Protein AF-A0A5E6NFS7-F1 (afdb_monomer_lite)

Secondary structure (DSSP, 8-state):
-----SS--S------STT--EEEE--SSSSSPEEEEEE-TTT--EEEEEE-B-SSSB---EE----

Sequence (67 aa):
MAIYLGGTIIGKTTQRKNGKYSMLIDINGDGLPDRVFDRNPKTDQQGFFVYLNTGDGFDNGKQWQAT

Foldseek 3Di:
DDDDDDDDDDFCQDDDDPPWTWHFPPPVPPPGTKIWGQADPVPRHGAIWIWDDPVVGTHPIDGDDDD

pLDDT: mean 76.04, std 21.1, range [35.75, 95.38]

Radius of gyration: 13.29 Å; chains: 1; bounding box: 25×38×34 Å

Structure (mmCIF, N/CA/C/O backbone):
data_AF-A0A5E6NFS7-F1
#
_entry.id   AF-A0A5E6NFS7-F1
#
loop_
_atom_site.group_PDB
_atom_site.id
_atom_site.type_symbol
_atom_site.label_atom_id
_atom_site.label_alt_id
_atom_site.label_comp_id
_atom_site.label_asym_id
_atom_site.label_entity_id
_atom_site.label_seq_id
_atom_site.pdbx_PDB_ins_code
_atom_site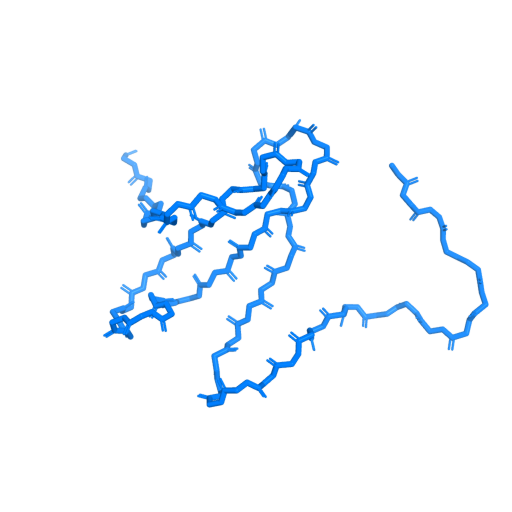.Cartn_x
_atom_site.Cartn_y
_atom_site.Cartn_z
_atom_site.occupancy
_atom_site.B_iso_or_equiv
_atom_site.auth_seq_id
_atom_site.auth_comp_id
_atom_site.auth_asym_id
_atom_site.auth_atom_id
_atom_site.pdbx_PDB_model_num
ATOM 1 N N . MET A 1 1 ? -8.232 -4.549 16.444 1.00 37.78 1 MET A N 1
ATOM 2 C CA . MET A 1 1 ? -7.248 -5.494 17.029 1.00 37.78 1 MET A CA 1
ATOM 3 C C . MET A 1 1 ? -7.755 -6.916 16.819 1.00 37.78 1 MET A C 1
ATOM 5 O O . MET A 1 1 ? -8.671 -7.330 17.513 1.00 37.78 1 MET A O 1
ATOM 9 N N . ALA A 1 2 ? -7.244 -7.637 15.820 1.00 39.06 2 ALA A N 1
ATOM 10 C CA . ALA A 1 2 ? -7.602 -9.041 15.623 1.00 39.06 2 ALA A CA 1
ATOM 11 C C . ALA A 1 2 ? -6.601 -9.920 16.384 1.00 39.06 2 ALA A C 1
ATOM 13 O O . ALA A 1 2 ? -5.438 -10.036 16.003 1.00 39.06 2 ALA A O 1
ATOM 14 N N . ILE A 1 3 ? -7.068 -10.483 17.494 1.00 40.00 3 ILE A N 1
ATOM 15 C CA . ILE A 1 3 ? -6.431 -11.580 18.223 1.00 40.00 3 ILE A CA 1
ATOM 16 C C . ILE A 1 3 ? -6.718 -12.878 17.474 1.00 40.00 3 ILE A C 1
ATOM 18 O O . ILE A 1 3 ? -7.849 -13.140 17.073 1.00 40.00 3 ILE A O 1
ATOM 22 N N . TYR A 1 4 ? -5.692 -13.691 17.285 1.00 37.31 4 TYR A N 1
ATOM 23 C CA . TYR A 1 4 ? -5.789 -14.965 16.593 1.00 37.31 4 TYR A CA 1
ATOM 24 C C . TYR A 1 4 ? -5.377 -16.087 17.552 1.00 37.31 4 TYR A C 1
ATOM 26 O O . TYR A 1 4 ? -4.345 -15.995 18.216 1.00 37.31 4 TYR A O 1
ATOM 34 N N . LEU A 1 5 ? -6.152 -17.168 17.576 1.00 38.16 5 LEU A N 1
ATOM 35 C CA . LEU A 1 5 ? -5.811 -18.417 18.250 1.00 38.16 5 LEU A CA 1
ATOM 36 C C . LEU A 1 5 ? -6.094 -19.576 17.299 1.00 38.16 5 LEU A C 1
ATOM 38 O O . LEU A 1 5 ? -7.145 -19.621 16.666 1.00 38.16 5 LEU A O 1
ATOM 42 N N . GLY A 1 6 ? -5.154 -20.518 17.237 1.00 35.75 6 GLY A N 1
ATOM 43 C CA . GLY A 1 6 ? -5.328 -21.790 16.541 1.00 35.75 6 GLY A CA 1
ATOM 44 C C . GLY A 1 6 ? -4.752 -21.825 15.126 1.00 35.75 6 GLY A C 1
ATOM 45 O O . GLY A 1 6 ? -5.488 -21.820 14.149 1.00 35.75 6 GLY A O 1
ATOM 46 N N . GLY A 1 7 ? -3.424 -21.957 15.027 1.00 40.03 7 GLY A N 1
ATOM 47 C CA . GLY A 1 7 ? -2.849 -22.864 14.026 1.00 40.03 7 GLY A CA 1
ATOM 48 C C . GLY A 1 7 ? -2.003 -22.306 12.880 1.00 40.03 7 GLY A C 1
ATOM 49 O O . GLY A 1 7 ? -1.469 -23.136 12.158 1.00 40.03 7 GLY A O 1
ATOM 50 N N . THR A 1 8 ? -1.847 -20.985 12.704 1.00 37.09 8 THR A N 1
ATOM 51 C CA . THR A 1 8 ? -0.723 -20.285 12.015 1.00 37.09 8 THR A CA 1
ATOM 52 C C . THR A 1 8 ? -1.150 -18.846 11.716 1.00 37.09 8 THR A C 1
ATOM 54 O O . THR A 1 8 ? -2.069 -18.612 10.936 1.00 37.09 8 THR A O 1
ATOM 57 N N . ILE A 1 9 ? -0.456 -17.874 12.308 1.00 52.03 9 ILE A N 1
ATOM 58 C CA . ILE A 1 9 ? -0.577 -16.449 11.984 1.00 52.03 9 ILE A CA 1
ATOM 59 C C . ILE A 1 9 ? 0.824 -16.004 11.624 1.00 52.03 9 ILE A C 1
ATOM 61 O O . ILE A 1 9 ? 1.652 -15.758 12.492 1.00 52.03 9 ILE A O 1
ATOM 65 N N . ILE A 1 10 ? 1.122 -15.947 10.342 1.00 50.00 10 ILE A N 1
ATOM 66 C CA . ILE A 1 10 ? 2.317 -15.262 9.869 1.00 50.00 10 ILE A CA 1
ATOM 67 C C . ILE A 1 10 ? 1.974 -14.778 8.480 1.00 50.00 10 ILE A C 1
ATOM 69 O O . ILE A 1 10 ? 1.796 -15.591 7.582 1.00 50.00 10 ILE A O 1
ATOM 73 N N . GLY A 1 11 ? 1.777 -13.460 8.373 1.00 47.78 11 GLY A N 1
ATOM 74 C CA . GLY A 1 11 ? 1.683 -12.694 7.134 1.00 47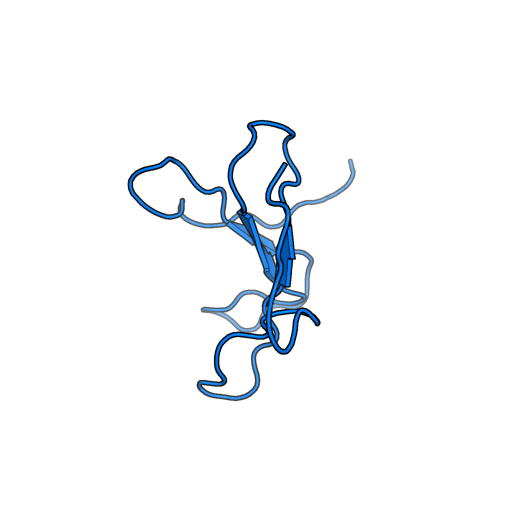.78 11 GLY A CA 1
ATOM 75 C C . GLY A 1 11 ? 0.936 -13.403 6.016 1.00 47.78 11 GLY A C 1
ATOM 76 O O . GLY A 1 11 ? 1.531 -14.134 5.231 1.00 47.78 11 GLY A O 1
ATOM 77 N N . LYS A 1 12 ? -0.367 -13.151 5.891 1.00 46.84 12 LYS A N 1
ATOM 78 C CA . LYS A 1 12 ? -1.140 -13.621 4.742 1.00 46.84 12 LYS A CA 1
ATOM 79 C C . LYS A 1 12 ? -0.663 -12.883 3.477 1.00 46.84 12 LYS A C 1
ATOM 81 O O . LYS A 1 12 ? -1.339 -11.982 2.990 1.00 46.84 12 LYS A O 1
ATOM 86 N N . THR A 1 13 ? 0.491 -13.259 2.919 1.00 55.69 13 THR A N 1
ATOM 87 C CA . THR A 1 13 ? 0.898 -12.931 1.549 1.00 55.69 13 THR A CA 1
ATOM 88 C C . THR A 1 13 ? -0.073 -13.661 0.627 1.00 55.69 13 THR A C 1
ATOM 90 O O . THR A 1 13 ? 0.165 -14.783 0.180 1.00 55.69 13 THR A O 1
ATOM 93 N N . THR A 1 14 ? -1.249 -13.071 0.418 1.00 54.53 14 THR A N 1
ATOM 94 C CA . THR A 1 14 ? -2.328 -13.724 -0.322 1.00 54.53 14 THR A CA 1
ATOM 95 C C . THR A 1 14 ? -2.155 -13.461 -1.809 1.00 54.53 14 THR A C 1
ATOM 97 O O . THR A 1 14 ? -2.631 -12.475 -2.350 1.00 54.53 14 THR A O 1
ATOM 100 N N . GLN A 1 15 ? -1.495 -14.441 -2.420 1.00 48.91 15 GLN A N 1
ATOM 101 C CA . GLN A 1 15 ? -1.641 -14.929 -3.789 1.00 48.91 15 GLN A CA 1
ATOM 102 C C . GLN A 1 15 ? -1.088 -14.104 -4.958 1.00 48.91 15 GLN A C 1
ATOM 104 O O . GLN A 1 15 ? -1.723 -13.257 -5.577 1.00 48.91 15 GLN A O 1
ATOM 109 N N . ARG A 1 16 ? 0.094 -14.586 -5.350 1.00 58.34 16 ARG A N 1
ATOM 110 C CA . ARG A 1 16 ? 0.644 -14.679 -6.701 1.00 58.34 16 ARG A CA 1
ATOM 111 C C . ARG A 1 16 ? -0.432 -14.857 -7.789 1.00 58.34 16 ARG A C 1
ATOM 113 O O . ARG A 1 16 ? -0.889 -15.965 -8.050 1.00 58.34 16 ARG A O 1
ATOM 120 N N . LYS A 1 17 ? -0.686 -13.789 -8.540 1.00 45.38 17 LYS A N 1
ATOM 121 C CA . LYS A 1 17 ? -0.737 -13.859 -10.007 1.00 45.38 17 LYS A CA 1
ATOM 122 C C . 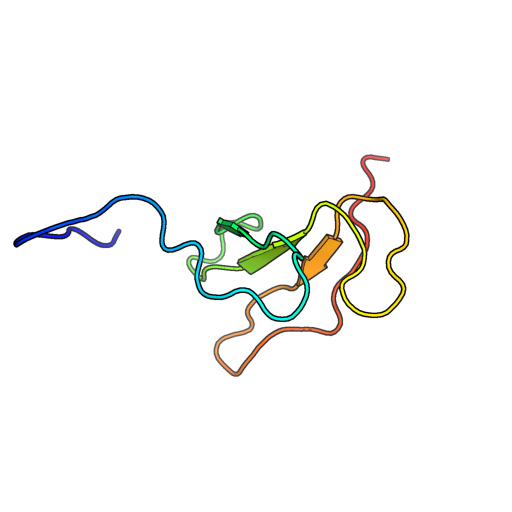LYS A 1 17 ? 0.442 -13.021 -10.515 1.00 45.38 17 LYS A C 1
ATOM 124 O O . LYS A 1 17 ? 0.496 -11.825 -10.261 1.00 45.38 17 LYS A O 1
ATOM 129 N N . ASN A 1 18 ? 1.419 -13.662 -11.155 1.00 50.09 18 ASN A N 1
ATOM 130 C CA . ASN A 1 18 ? 2.582 -13.033 -11.810 1.00 50.09 18 ASN A CA 1
ATOM 131 C C . ASN A 1 18 ? 3.643 -12.342 -10.920 1.00 50.09 18 ASN A C 1
ATOM 133 O O . ASN A 1 18 ? 4.302 -11.417 -11.377 1.00 50.09 18 ASN A O 1
ATOM 137 N N . GLY A 1 19 ? 3.866 -12.786 -9.677 1.00 50.06 19 GLY A N 1
ATOM 138 C CA . GLY A 1 19 ? 5.041 -12.345 -8.897 1.00 50.06 19 GLY A CA 1
ATOM 139 C C . GLY A 1 19 ? 4.974 -10.922 -8.327 1.00 50.06 19 GLY A C 1
ATOM 140 O O . GLY A 1 19 ? 5.988 -10.408 -7.867 1.00 50.06 19 GLY A O 1
ATOM 141 N N . LYS A 1 20 ? 3.793 -10.295 -8.316 1.00 57.38 20 LYS A N 1
ATOM 142 C CA . LYS A 1 20 ? 3.591 -8.998 -7.661 1.00 57.38 20 LYS A CA 1
ATOM 143 C C . LYS A 1 20 ? 3.394 -9.213 -6.162 1.00 57.38 20 LYS A C 1
ATOM 145 O O . LYS A 1 20 ? 2.454 -9.896 -5.754 1.00 57.38 20 LYS A O 1
ATOM 150 N N . TYR A 1 21 ? 4.305 -8.682 -5.353 1.00 64.12 21 TYR A N 1
ATOM 151 C CA . TYR A 1 21 ? 4.187 -8.712 -3.900 1.00 64.12 21 TYR A CA 1
ATOM 152 C C . TYR A 1 21 ? 3.227 -7.606 -3.465 1.00 64.12 21 TYR A C 1
ATOM 154 O O . TYR A 1 21 ? 3.418 -6.442 -3.807 1.00 64.12 21 TYR A O 1
ATOM 162 N N . SER A 1 22 ? 2.188 -7.975 -2.721 1.00 75.94 22 SER A N 1
ATOM 163 C CA . SER A 1 22 ? 1.313 -7.020 -2.047 1.00 75.94 22 SER A CA 1
ATOM 164 C C . SER A 1 22 ? 1.307 -7.299 -0.554 1.00 75.94 22 SER A C 1
ATOM 166 O O . SER A 1 22 ? 1.156 -8.456 -0.146 1.00 75.94 22 SER A O 1
ATOM 168 N N . MET A 1 23 ? 1.430 -6.249 0.248 1.00 86.00 23 MET A N 1
ATOM 169 C CA . MET A 1 23 ? 1.220 -6.301 1.694 1.00 86.00 23 MET A CA 1
ATOM 170 C C . MET A 1 23 ? -0.149 -5.715 2.041 1.00 86.00 23 MET A C 1
ATOM 172 O O . MET A 1 23 ? -0.672 -4.883 1.300 1.00 86.00 23 MET A O 1
ATOM 176 N N . LEU A 1 24 ? -0.724 -6.175 3.154 1.00 89.81 24 LEU A N 1
ATOM 177 C CA . LEU A 1 24 ? -1.928 -5.595 3.743 1.00 89.81 24 LEU A CA 1
ATOM 178 C C . LEU A 1 24 ? -1.556 -4.909 5.056 1.00 89.81 24 LEU A C 1
ATOM 180 O O . LEU A 1 24 ? -1.112 -5.593 5.979 1.00 89.81 24 LEU A O 1
ATOM 184 N N . ILE A 1 25 ? -1.685 -3.584 5.110 1.00 89.69 25 ILE A N 1
ATOM 185 C CA . ILE A 1 25 ? -1.288 -2.731 6.241 1.00 89.69 25 ILE A CA 1
ATOM 186 C C . ILE A 1 25 ? -2.300 -1.585 6.329 1.00 89.69 25 ILE A C 1
ATOM 188 O O . ILE A 1 25 ? -2.591 -0.985 5.305 1.00 89.69 25 ILE A O 1
ATOM 192 N N . ASP A 1 26 ? -2.819 -1.286 7.519 1.00 93.12 26 ASP A N 1
ATOM 193 C CA . ASP A 1 26 ? -3.571 -0.048 7.782 1.00 93.12 26 ASP A CA 1
ATOM 194 C C . ASP A 1 26 ? -2.567 1.110 7.845 1.00 93.12 26 ASP A C 1
ATOM 196 O O . ASP A 1 26 ? -1.798 1.221 8.804 1.00 93.12 26 ASP A O 1
ATOM 200 N N . ILE A 1 27 ? -2.482 1.891 6.769 1.00 90.88 27 ILE A N 1
ATOM 201 C CA . ILE A 1 27 ? -1.435 2.909 6.603 1.00 90.88 27 ILE A CA 1
ATOM 202 C C . ILE A 1 27 ? -1.966 4.333 6.796 1.00 90.88 27 ILE A C 1
ATOM 204 O O . ILE A 1 27 ? -1.177 5.258 6.996 1.00 90.88 27 ILE A O 1
ATOM 208 N N . ASN A 1 28 ? -3.288 4.520 6.758 1.00 91.62 28 ASN A N 1
ATOM 209 C CA . ASN A 1 28 ? -3.941 5.803 7.023 1.00 91.62 28 ASN A CA 1
ATOM 210 C C . ASN A 1 28 ? -4.541 5.900 8.446 1.00 91.62 28 ASN A C 1
ATOM 212 O O . ASN A 1 28 ? -4.906 7.002 8.857 1.00 91.62 28 ASN A O 1
ATOM 216 N N . GLY A 1 29 ? -4.597 4.799 9.202 1.00 94.56 29 GLY A N 1
ATOM 217 C CA . GLY A 1 29 ? -5.076 4.747 10.583 1.00 94.56 29 GLY A CA 1
ATOM 218 C C . GLY A 1 29 ? -6.598 4.698 10.725 1.00 94.56 29 GLY A C 1
ATOM 219 O O . GLY A 1 29 ? -7.109 5.107 11.770 1.00 94.56 29 GLY A O 1
ATOM 220 N N . ASP A 1 30 ? -7.330 4.250 9.703 1.00 94.81 30 ASP A N 1
ATOM 221 C CA . ASP A 1 30 ? -8.799 4.191 9.721 1.00 94.81 30 ASP A CA 1
ATOM 222 C C . ASP A 1 30 ? -9.368 2.872 10.280 1.00 94.81 30 ASP A C 1
ATOM 224 O O . ASP A 1 30 ? -10.579 2.743 10.488 1.00 94.81 30 ASP A O 1
ATOM 228 N N . GLY A 1 31 ? -8.498 1.907 10.592 1.00 95.00 31 GLY A N 1
ATOM 229 C CA . GLY A 1 31 ? -8.869 0.603 11.129 1.00 95.00 31 GLY A CA 1
ATOM 230 C C . GLY A 1 31 ? -9.196 -0.452 10.070 1.00 95.00 31 GLY A C 1
ATOM 231 O O . GLY A 1 31 ? -9.559 -1.576 10.443 1.00 95.00 31 GLY A O 1
ATOM 232 N N . LEU A 1 32 ? -9.054 -0.139 8.778 1.00 94.75 32 LEU A N 1
ATOM 233 C CA . LEU A 1 32 ? -9.202 -1.067 7.660 1.00 94.75 32 LEU A CA 1
ATOM 234 C C . LEU A 1 32 ? -7.830 -1.420 7.050 1.00 94.75 32 LEU A C 1
ATOM 236 O O . LEU A 1 32 ? -6.927 -0.597 6.982 1.00 94.75 32 LEU A O 1
ATOM 240 N N . PRO A 1 33 ? -7.617 -2.671 6.597 1.00 93.06 33 PRO A N 1
ATOM 241 C CA . PRO A 1 33 ? -6.356 -3.051 5.965 1.00 93.06 33 PRO A CA 1
ATOM 242 C C . PRO A 1 33 ? -6.277 -2.550 4.514 1.00 93.06 33 PRO A C 1
ATOM 244 O O . PRO A 1 33 ? -7.048 -3.015 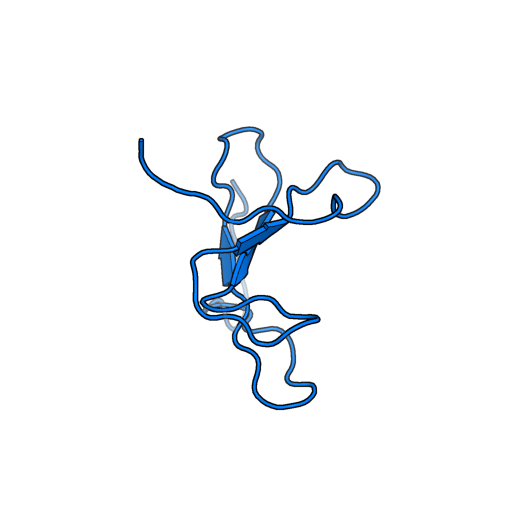3.665 1.00 93.06 33 PRO A O 1
ATOM 247 N N . ASP A 1 34 ? -5.291 -1.702 4.212 1.00 93.50 34 ASP A N 1
ATOM 248 C CA . ASP A 1 34 ? -4.995 -1.194 2.865 1.00 93.50 34 ASP A CA 1
ATOM 249 C C . ASP A 1 34 ? -4.036 -2.109 2.100 1.00 93.50 34 ASP A C 1
ATOM 251 O O . ASP A 1 34 ? -3.262 -2.863 2.693 1.00 93.50 34 ASP A O 1
ATOM 255 N N . ARG A 1 35 ? -4.041 -2.041 0.763 1.00 92.81 35 ARG A N 1
ATOM 256 C CA . ARG A 1 35 ? -3.078 -2.776 -0.078 1.00 92.81 35 ARG A CA 1
ATOM 257 C C . ARG A 1 35 ? -1.892 -1.900 -0.441 1.00 92.81 35 ARG A C 1
ATOM 259 O O . ARG A 1 35 ? -2.059 -0.814 -0.988 1.00 92.81 35 ARG A O 1
ATOM 266 N N . VAL A 1 36 ? -0.698 -2.445 -0.252 1.00 90.62 36 VAL A N 1
ATOM 267 C CA . VAL A 1 36 ? 0.572 -1.767 -0.515 1.00 90.62 36 VAL A CA 1
ATOM 268 C C . VAL A 1 36 ? 1.416 -2.575 -1.499 1.00 90.62 36 VAL A C 1
ATOM 270 O O . VAL A 1 36 ? 1.523 -3.796 -1.361 1.00 90.62 36 VAL A O 1
ATOM 273 N N . PHE A 1 37 ? 2.029 -1.895 -2.469 1.00 89.88 37 PHE A N 1
ATOM 274 C CA . PHE A 1 37 ? 2.889 -2.480 -3.501 1.00 89.88 37 PHE A CA 1
ATOM 275 C C . PHE A 1 37 ? 4.204 -1.698 -3.658 1.00 89.88 37 PHE A C 1
ATOM 277 O O . PHE A 1 37 ? 4.227 -0.476 -3.519 1.00 89.88 37 PHE A O 1
ATOM 284 N N . ASP A 1 38 ? 5.281 -2.403 -4.021 1.00 89.00 38 ASP A N 1
ATOM 285 C CA . ASP A 1 38 ? 6.599 -1.846 -4.392 1.00 89.00 38 ASP A CA 1
ATOM 286 C C . ASP A 1 38 ? 6.668 -1.351 -5.853 1.00 89.00 38 ASP A C 1
ATOM 288 O O . ASP A 1 38 ? 7.673 -0.788 -6.302 1.00 89.00 38 ASP A O 1
ATOM 292 N N . ARG A 1 39 ? 5.594 -1.588 -6.611 1.00 88.31 39 ARG A N 1
ATOM 293 C CA . ARG A 1 39 ? 5.388 -1.152 -7.991 1.00 88.31 39 ARG A CA 1
ATOM 294 C C . ARG A 1 39 ? 3.905 -1.085 -8.320 1.00 88.31 39 ARG A C 1
ATOM 296 O O . ARG A 1 39 ? 3.085 -1.756 -7.696 1.00 88.31 39 ARG A O 1
ATOM 303 N N . ASN A 1 40 ? 3.547 -0.348 -9.361 1.00 88.62 40 A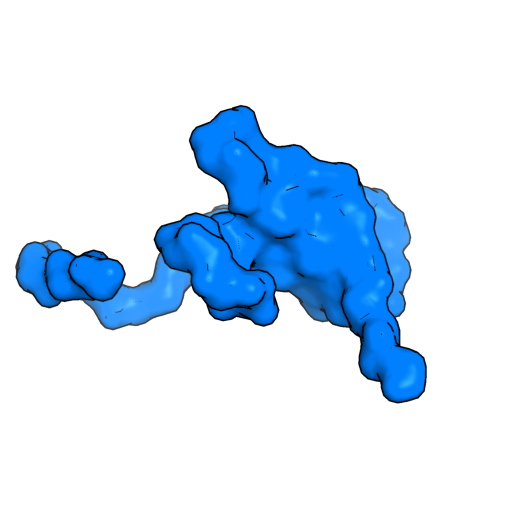SN A N 1
ATOM 304 C CA . ASN A 1 40 ? 2.173 -0.273 -9.823 1.00 88.62 40 ASN A CA 1
ATOM 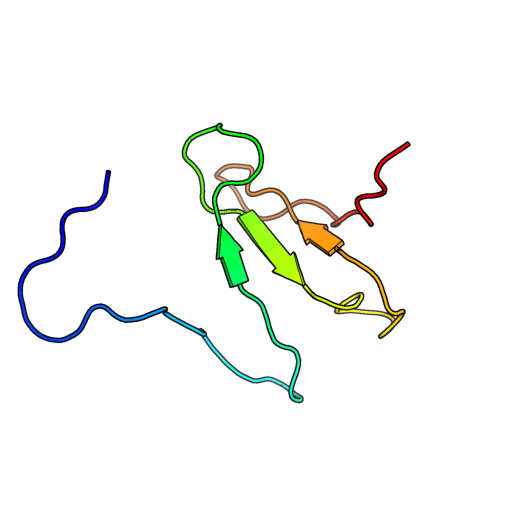305 C C . ASN A 1 40 ? 1.706 -1.659 -10.319 1.00 88.62 40 ASN A C 1
ATOM 307 O O . ASN A 1 40 ? 2.293 -2.217 -11.252 1.00 88.62 40 ASN A O 1
ATOM 311 N N . PRO A 1 41 ? 0.624 -2.234 -9.771 1.00 82.25 41 PRO A N 1
ATOM 312 C CA . PRO A 1 41 ? 0.177 -3.563 -10.167 1.00 82.25 41 PRO A CA 1
ATOM 313 C C . PRO A 1 41 ? -0.365 -3.623 -11.603 1.00 82.25 41 PRO A C 1
ATOM 315 O O . PRO A 1 41 ? -0.386 -4.711 -12.180 1.00 82.25 41 PRO A O 1
ATOM 318 N N . LYS A 1 42 ? -0.741 -2.490 -12.210 1.00 86.31 42 LYS A N 1
ATOM 319 C CA . LYS A 1 42 ? -1.219 -2.403 -13.600 1.00 86.31 42 LYS A CA 1
ATOM 320 C C . LYS A 1 42 ? -0.089 -2.110 -14.590 1.00 86.31 42 LYS A C 1
ATOM 322 O O . LYS A 1 42 ? -0.016 -2.772 -15.617 1.00 86.31 42 LYS A O 1
ATOM 327 N N . THR A 1 43 ? 0.789 -1.155 -14.281 1.00 89.38 43 THR A N 1
ATOM 328 C CA . THR A 1 43 ? 1.817 -0.664 -15.226 1.00 89.38 43 THR A CA 1
ATOM 329 C C . THR A 1 43 ? 3.229 -1.185 -14.959 1.00 89.38 43 THR A C 1
ATOM 331 O O . THR A 1 43 ? 4.115 -0.966 -15.773 1.00 89.38 43 THR A O 1
ATOM 334 N N . ASP A 1 44 ? 3.456 -1.859 -13.827 1.00 86.12 44 ASP A N 1
ATOM 335 C CA . ASP A 1 44 ? 4.779 -2.280 -13.331 1.00 86.12 44 ASP A CA 1
ATOM 336 C C . ASP A 1 44 ? 5.780 -1.141 -13.071 1.00 86.12 44 ASP A C 1
ATOM 338 O O . ASP A 1 44 ? 6.951 -1.386 -12.792 1.00 86.12 44 ASP A O 1
ATOM 342 N N . GLN A 1 45 ? 5.315 0.111 -13.090 1.00 89.25 45 GLN A N 1
ATOM 343 C CA . GLN A 1 45 ? 6.115 1.270 -12.705 1.00 89.25 45 GLN A CA 1
ATOM 344 C C . GLN A 1 45 ? 6.608 1.118 -11.262 1.00 89.25 45 GLN A C 1
ATOM 346 O O . GLN A 1 45 ? 5.798 0.940 -10.354 1.00 89.25 45 GLN A O 1
ATOM 351 N N . GLN A 1 46 ? 7.918 1.231 -11.039 1.00 88.94 46 GLN A N 1
ATOM 352 C CA . GLN A 1 46 ? 8.492 1.203 -9.693 1.00 88.94 46 GLN A CA 1
ATOM 353 C C . GLN A 1 46 ? 7.984 2.372 -8.845 1.00 88.94 46 GLN A C 1
ATOM 355 O O . GLN A 1 46 ? 7.856 3.501 -9.326 1.00 88.94 46 GLN A O 1
ATOM 360 N N . GLY A 1 47 ? 7.717 2.101 -7.572 1.00 88.56 47 GLY A N 1
ATOM 361 C CA . GLY A 1 47 ? 7.284 3.114 -6.620 1.00 88.56 47 GLY A CA 1
ATOM 362 C C . GLY A 1 47 ? 6.416 2.524 -5.523 1.00 88.56 47 GLY A C 1
ATOM 363 O O . GLY A 1 47 ? 5.910 1.415 -5.638 1.00 88.56 47 GLY A O 1
ATOM 364 N N . PHE A 1 48 ? 6.219 3.283 -4.455 1.00 90.00 48 PHE A N 1
ATOM 365 C CA . PHE A 1 48 ? 5.354 2.865 -3.364 1.00 90.00 48 PHE A CA 1
ATOM 366 C C . PHE A 1 48 ? 3.896 3.194 -3.701 1.00 90.00 48 PHE A C 1
ATOM 368 O O . PHE A 1 48 ? 3.515 4.365 -3.722 1.00 90.00 48 PHE A O 1
ATOM 375 N N . PHE A 1 49 ? 3.091 2.178 -4.016 1.00 92.44 49 PHE A N 1
ATOM 376 C CA . PHE A 1 49 ? 1.678 2.345 -4.367 1.00 92.44 49 PHE A CA 1
ATOM 377 C C . PHE A 1 49 ? 0.781 1.851 -3.245 1.00 92.44 49 PHE A C 1
ATOM 379 O O . PHE A 1 49 ? 0.949 0.734 -2.758 1.00 92.44 49 PHE A O 1
ATOM 386 N N . VAL A 1 50 ? -0.210 2.665 -2.892 1.00 92.62 50 VAL A N 1
ATOM 387 C CA . VAL A 1 50 ? -1.198 2.349 -1.862 1.00 92.62 50 VAL A CA 1
ATOM 388 C C . VAL A 1 50 ? -2.589 2.442 -2.444 1.00 92.62 50 VAL A C 1
ATOM 390 O O . VAL A 1 50 ? -2.922 3.436 -3.086 1.00 92.62 50 VAL A O 1
ATOM 393 N N . TYR A 1 51 ? -3.367 1.393 -2.209 1.00 94.12 51 TYR A N 1
ATOM 394 C CA . TYR A 1 51 ? -4.778 1.285 -2.536 1.00 94.12 51 TYR A CA 1
ATOM 395 C C . TYR A 1 51 ? -5.553 1.251 -1.224 1.00 94.12 51 TYR A C 1
ATOM 397 O O . TYR A 1 51 ? -5.446 0.263 -0.487 1.00 94.12 51 TYR A O 1
ATOM 405 N N . LEU A 1 52 ? -6.294 2.320 -0.939 1.00 94.88 52 LEU A N 1
ATOM 406 C CA . LEU A 1 52 ? -7.026 2.458 0.316 1.00 94.88 52 LEU A CA 1
ATOM 407 C C . LEU A 1 52 ? -8.261 1.570 0.322 1.00 94.88 52 LEU A C 1
ATOM 409 O O . LEU A 1 52 ? -8.978 1.498 -0.681 1.00 94.88 52 LEU A O 1
ATOM 413 N N . ASN A 1 53 ? -8.505 0.905 1.442 1.00 95.38 53 ASN A N 1
ATOM 414 C CA . ASN A 1 53 ? -9.727 0.151 1.663 1.00 95.38 53 ASN A CA 1
ATOM 415 C C . ASN A 1 53 ? -10.843 1.096 2.120 1.00 95.38 53 ASN A C 1
ATOM 417 O O . ASN A 1 53 ? -10.687 1.822 3.090 1.00 95.38 53 ASN A O 1
ATOM 421 N N . THR A 1 54 ? -11.984 1.085 1.433 1.00 94.94 54 THR A N 1
ATOM 422 C CA . THR A 1 54 ? -13.117 1.975 1.744 1.00 94.94 54 THR A CA 1
ATOM 423 C C . THR A 1 54 ? -14.260 1.268 2.473 1.00 94.94 54 THR A C 1
ATOM 425 O O . THR A 1 54 ? -15.341 1.832 2.607 1.00 94.94 54 THR A O 1
ATOM 428 N N . GLY A 1 55 ? -14.077 0.008 2.875 1.00 94.06 55 GLY A N 1
ATOM 429 C CA . GLY A 1 55 ? -15.132 -0.857 3.417 1.00 94.06 55 GLY A CA 1
ATOM 430 C C . GLY A 1 55 ? -15.930 -1.599 2.339 1.00 94.06 55 GLY A C 1
ATOM 431 O O . GLY A 1 55 ? -16.300 -2.751 2.547 1.00 94.06 55 GLY A O 1
ATOM 432 N N . ASP A 1 56 ? -16.088 -0.995 1.158 1.00 94.00 56 ASP A N 1
ATOM 433 C CA . ASP A 1 56 ? -16.780 -1.583 -0.003 1.00 94.00 56 ASP A CA 1
ATOM 434 C C . ASP A 1 56 ? -15.823 -2.107 -1.090 1.00 94.00 56 ASP A C 1
ATOM 436 O O . ASP A 1 56 ? -16.241 -2.658 -2.111 1.00 94.00 56 ASP A O 1
ATOM 440 N N . GLY A 1 57 ? -14.515 -1.932 -0.900 1.00 91.50 57 GLY A N 1
ATOM 441 C CA . GLY A 1 57 ? -13.503 -2.295 -1.883 1.00 91.50 57 GLY A CA 1
ATOM 442 C C . GLY A 1 57 ? -12.206 -1.518 -1.698 1.00 91.50 57 GLY A C 1
ATOM 443 O O . GLY A 1 57 ? -11.904 -1.048 -0.606 1.00 91.50 57 GLY A O 1
ATOM 444 N N . PHE A 1 58 ? -11.437 -1.408 -2.781 1.00 93.06 58 PHE A N 1
ATOM 445 C CA . PHE A 1 58 ? -10.202 -0.627 -2.828 1.00 93.06 58 PHE A CA 1
ATOM 446 C C . PHE A 1 58 ? -10.357 0.538 -3.804 1.00 93.06 58 PHE A C 1
ATOM 448 O O . PHE A 1 58 ? -10.994 0.376 -4.848 1.00 93.06 58 PHE A O 1
ATOM 455 N N . ASP A 1 59 ? -9.750 1.679 -3.487 1.00 93.75 59 ASP A N 1
ATOM 456 C CA . ASP A 1 59 ? -9.687 2.825 -4.393 1.00 93.75 59 ASP A CA 1
ATOM 457 C C . ASP A 1 59 ? -8.834 2.538 -5.653 1.00 93.75 59 ASP A C 1
ATOM 459 O O . ASP A 1 59 ? -8.405 1.414 -5.933 1.00 93.75 59 ASP A O 1
ATOM 463 N N . ASN A 1 60 ? -8.585 3.568 -6.466 1.00 91.00 60 ASN A N 1
ATOM 464 C CA . ASN A 1 60 ? -7.822 3.415 -7.710 1.00 91.00 60 ASN A CA 1
ATOM 465 C C . ASN A 1 60 ? -6.313 3.190 -7.513 1.00 91.00 60 ASN A C 1
ATOM 467 O O . ASN A 1 60 ? -5.621 2.871 -8.489 1.00 91.00 60 ASN A O 1
ATOM 471 N N . GLY A 1 61 ? -5.822 3.313 -6.282 1.00 89.94 61 GLY A N 1
ATOM 472 C CA . GLY A 1 61 ? -4.416 3.290 -5.937 1.00 89.94 61 GLY A CA 1
ATOM 473 C C . GLY A 1 61 ? -3.684 4.556 -6.359 1.00 89.94 61 GLY A C 1
ATOM 474 O O . GLY A 1 61 ? -3.869 5.076 -7.461 1.00 89.94 61 GLY A O 1
ATOM 475 N N . LYS A 1 62 ? -2.795 5.039 -5.496 1.00 92.50 62 LYS A N 1
ATOM 476 C CA . LYS A 1 62 ? -1.926 6.187 -5.779 1.00 92.50 62 LYS A CA 1
ATOM 477 C C . LYS A 1 62 ? -0.483 5.870 -5.424 1.00 92.50 62 LYS A C 1
ATOM 479 O O . LYS A 1 62 ? -0.223 5.121 -4.484 1.00 92.50 62 LYS A O 1
ATOM 484 N N . GLN A 1 63 ? 0.454 6.452 -6.170 1.00 93.12 63 GLN A N 1
ATOM 485 C CA . GLN A 1 63 ? 1.846 6.464 -5.742 1.00 93.12 63 GLN A CA 1
ATOM 486 C C . GLN A 1 63 ? 1.952 7.419 -4.555 1.00 93.12 63 GLN A C 1
ATOM 488 O O . GLN A 1 63 ? 1.668 8.608 -4.698 1.00 93.12 63 GLN A O 1
ATOM 493 N N . TRP A 1 64 ? 2.333 6.911 -3.388 1.00 88.06 64 TRP A N 1
ATOM 494 C CA . TRP A 1 64 ? 2.605 7.775 -2.251 1.00 88.06 64 TRP A CA 1
ATOM 495 C C . TRP A 1 64 ? 4.031 8.290 -2.376 1.00 88.06 64 TRP A C 1
ATOM 497 O O . TRP A 1 64 ? 4.990 7.519 -2.405 1.00 88.06 64 TRP A O 1
ATOM 507 N N . GLN A 1 65 ? 4.157 9.604 -2.479 1.00 81.81 65 GLN A N 1
ATOM 508 C CA . GLN A 1 65 ? 5.434 10.291 -2.420 1.00 81.81 65 GLN A CA 1
ATOM 509 C C . GLN A 1 65 ? 5.482 11.066 -1.107 1.00 81.81 65 GLN A C 1
ATOM 511 O O . GLN A 1 65 ? 4.493 11.697 -0.730 1.00 81.81 65 GLN A O 1
ATOM 516 N N . ALA A 1 66 ? 6.608 10.982 -0.400 1.00 62.34 66 ALA A N 1
ATOM 517 C CA . ALA A 1 66 ? 6.921 11.965 0.623 1.00 62.34 66 ALA A CA 1
ATOM 518 C C . ALA A 1 66 ? 7.286 13.258 -0.118 1.00 62.34 66 ALA A C 1
ATOM 520 O O . ALA A 1 66 ? 8.221 13.252 -0.919 1.00 62.34 66 ALA A O 1
ATOM 521 N N . THR A 1 67 ? 6.493 14.307 0.074 1.00 55.94 67 THR A N 1
ATOM 522 C CA . THR A 1 67 ? 6.860 15.676 -0.316 1.00 55.94 67 THR A CA 1
ATOM 523 C C . THR A 1 67 ? 7.855 16.254 0.667 1.00 55.94 67 THR A C 1
ATOM 525 O O . THR A 1 67 ? 7.637 16.020 1.880 1.00 55.94 67 THR A O 1
#